Protein AF-A0A382MZS7-F1 (afdb_monomer_lite)

Organism: NCBI:txid408172

Radius of gyration: 12.89 Å; chains: 1; bounding box: 26×27×37 Å

pLDDT: mean 93.7, std 4.85, range [61.19, 98.0]

Structure (mmCIF, N/CA/C/O backbone):
data_AF-A0A382MZS7-F1
#
_entry.id   AF-A0A382MZS7-F1
#
loop_
_atom_site.group_PDB
_atom_site.id
_atom_site.type_symbol
_atom_site.label_atom_id
_atom_site.label_alt_id
_atom_site.label_comp_id
_atom_site.label_asym_id
_atom_site.label_entity_id
_atom_site.label_seq_id
_atom_site.pdbx_PDB_ins_code
_atom_site.Cartn_x
_atom_site.Cartn_y
_atom_site.Cartn_z
_atom_site.occupancy
_atom_site.B_iso_or_equiv
_atom_site.auth_seq_id
_atom_site.auth_comp_id
_atom_site.auth_asym_id
_atom_site.auth_atom_id
_atom_site.pdbx_PDB_model_num
ATOM 1 N N . MET A 1 1 ? 11.030 15.799 -5.101 1.00 61.19 1 MET A N 1
ATOM 2 C CA . MET A 1 1 ? 10.020 14.733 -4.980 1.00 61.19 1 MET A CA 1
ATOM 3 C C . MET A 1 1 ? 9.582 14.449 -6.395 1.00 61.19 1 MET A C 1
ATOM 5 O O . MET A 1 1 ? 9.299 15.412 -7.097 1.00 61.19 1 MET A O 1
ATOM 9 N N . ASP A 1 2 ? 9.695 13.204 -6.835 1.00 88.38 2 ASP A N 1
ATOM 10 C CA . ASP A 1 2 ? 9.243 12.805 -8.169 1.00 88.38 2 ASP A CA 1
ATOM 11 C C . ASP A 1 2 ? 7.704 12.864 -8.245 1.00 88.38 2 ASP A C 1
ATOM 13 O O . ASP A 1 2 ? 7.042 12.688 -7.220 1.00 88.38 2 ASP A O 1
ATOM 17 N N . GLU A 1 3 ? 7.127 13.141 -9.418 1.00 90.50 3 GLU A N 1
ATOM 18 C CA . GLU A 1 3 ? 5.666 13.268 -9.587 1.00 90.50 3 GLU A CA 1
ATOM 19 C C . GLU A 1 3 ? 4.947 11.976 -9.172 1.00 90.50 3 GLU A C 1
ATOM 21 O O . GLU A 1 3 ? 3.983 12.012 -8.403 1.00 90.50 3 GLU A O 1
ATOM 26 N N . THR A 1 4 ? 5.503 10.829 -9.569 1.00 91.62 4 THR A N 1
ATOM 27 C CA . THR A 1 4 ? 5.011 9.494 -9.210 1.00 91.62 4 THR A CA 1
ATOM 28 C C . THR A 1 4 ? 4.991 9.299 -7.698 1.00 91.62 4 THR A C 1
ATOM 30 O O . THR A 1 4 ? 4.003 8.817 -7.150 1.00 91.62 4 THR A O 1
ATOM 33 N N . GLN A 1 5 ? 6.050 9.729 -6.996 1.00 93.88 5 GLN A N 1
ATOM 34 C CA . GLN A 1 5 ? 6.116 9.657 -5.531 1.00 93.88 5 GLN A CA 1
ATOM 35 C C . GLN A 1 5 ? 5.006 10.469 -4.859 1.00 93.88 5 GLN A C 1
ATOM 37 O O . GLN A 1 5 ? 4.470 10.032 -3.840 1.00 93.88 5 GLN A O 1
ATOM 42 N N . GLY A 1 6 ? 4.676 11.644 -5.402 1.00 95.06 6 GLY A N 1
ATOM 43 C CA . GLY A 1 6 ? 3.570 12.467 -4.914 1.00 95.06 6 GLY A CA 1
ATOM 44 C C . GLY A 1 6 ? 2.227 11.757 -5.075 1.00 95.06 6 GLY A C 1
ATOM 45 O O . GLY A 1 6 ? 1.500 11.593 -4.100 1.00 95.06 6 GLY A O 1
ATOM 46 N N . LEU A 1 7 ? 1.951 11.244 -6.277 1.00 95.06 7 LEU A N 1
ATOM 47 C CA . LEU A 1 7 ? 0.702 10.547 -6.591 1.00 95.06 7 LEU A CA 1
ATOM 48 C C . LEU A 1 7 ? 0.484 9.304 -5.720 1.00 95.06 7 LEU A C 1
ATOM 50 O O . LEU A 1 7 ? -0.592 9.149 -5.139 1.00 95.06 7 LEU A O 1
ATOM 54 N N . VAL A 1 8 ? 1.500 8.444 -5.569 1.00 95.88 8 VAL A N 1
ATOM 55 C CA . VAL A 1 8 ? 1.370 7.249 -4.715 1.00 95.88 8 VAL A CA 1
ATOM 56 C C . VAL A 1 8 ? 1.241 7.616 -3.241 1.00 95.88 8 VAL A C 1
ATOM 58 O O . VAL A 1 8 ? 0.487 6.961 -2.527 1.00 95.88 8 VAL A O 1
ATOM 61 N N . SER A 1 9 ? 1.915 8.674 -2.773 1.00 96.88 9 SER A N 1
ATOM 62 C CA . SER A 1 9 ? 1.778 9.137 -1.385 1.00 96.88 9 SER A CA 1
ATOM 63 C C . SER A 1 9 ? 0.353 9.604 -1.106 1.00 96.88 9 SER A C 1
ATOM 65 O O . SER A 1 9 ? -0.223 9.234 -0.083 1.00 96.88 9 SER A O 1
ATOM 67 N N . ASP A 1 10 ? -0.230 10.375 -2.024 1.00 97.62 10 ASP A N 1
ATOM 68 C CA . ASP A 1 10 ? -1.593 10.887 -1.899 1.00 97.62 10 ASP A CA 1
ATOM 69 C C . ASP A 1 10 ? -2.625 9.756 -1.934 1.00 97.62 10 ASP A C 1
ATOM 71 O O . ASP A 1 10 ? -3.525 9.718 -1.094 1.00 97.62 10 ASP A O 1
ATOM 75 N N . ALA A 1 11 ? -2.484 8.810 -2.869 1.00 97.56 11 ALA A N 1
ATOM 76 C CA . ALA A 1 11 ? -3.362 7.645 -2.965 1.00 97.56 11 ALA A CA 1
ATOM 77 C C . ALA A 1 11 ? -3.284 6.775 -1.702 1.00 97.56 11 ALA A C 1
ATOM 79 O O . ALA A 1 11 ? -4.310 6.478 -1.090 1.00 97.56 11 ALA A O 1
ATOM 80 N N . THR A 1 12 ? -2.064 6.451 -1.262 1.00 97.31 12 THR A N 1
ATOM 81 C CA . THR A 1 12 ? -1.819 5.675 -0.039 1.00 97.31 12 THR A CA 1
ATOM 82 C C . THR A 1 12 ? -2.432 6.384 1.170 1.00 97.31 12 THR A C 1
ATOM 84 O O . THR A 1 12 ? -3.128 5.763 1.967 1.00 97.31 12 THR A O 1
ATOM 87 N N . THR A 1 13 ? -2.247 7.703 1.282 1.00 97.62 13 THR A N 1
ATOM 88 C CA . THR A 1 13 ? -2.787 8.492 2.399 1.00 97.62 13 THR A CA 1
ATOM 89 C C . THR A 1 13 ? -4.308 8.431 2.444 1.00 97.62 13 THR A C 1
ATOM 91 O O . THR A 1 13 ? -4.859 8.210 3.517 1.00 97.62 13 THR A O 1
ATOM 94 N N . ARG A 1 14 ? -4.991 8.584 1.302 1.00 98.00 14 ARG A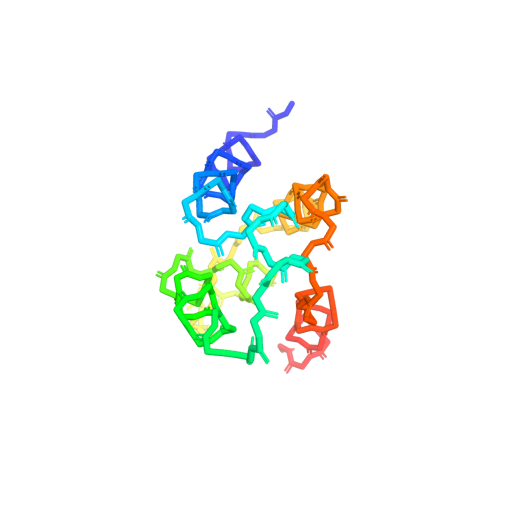 N 1
ATOM 95 C CA . ARG A 1 14 ? -6.461 8.500 1.242 1.00 98.00 14 ARG A CA 1
ATOM 96 C C . ARG A 1 14 ? -6.963 7.123 1.677 1.00 98.00 14 ARG A C 1
ATOM 98 O O . ARG A 1 14 ? -7.815 7.048 2.552 1.00 98.00 14 ARG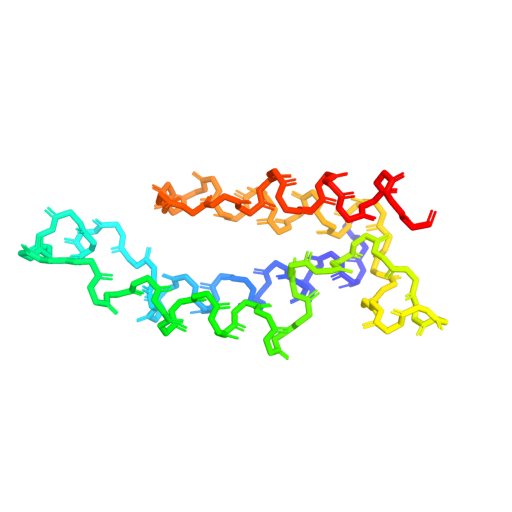 A O 1
ATOM 105 N N . ILE A 1 15 ? -6.365 6.048 1.158 1.00 97.75 15 ILE A N 1
ATOM 106 C CA . ILE A 1 15 ? -6.740 4.674 1.529 1.00 97.75 15 ILE A CA 1
ATOM 107 C C . ILE A 1 15 ? -6.585 4.450 3.038 1.00 97.75 15 ILE A C 1
ATOM 109 O O . ILE A 1 15 ? -7.505 3.960 3.688 1.00 97.75 15 ILE A O 1
ATOM 113 N N . PHE A 1 16 ? -5.452 4.842 3.628 1.00 96.62 16 PHE A N 1
ATOM 114 C CA . PHE A 1 16 ? -5.245 4.669 5.067 1.00 96.62 16 PHE A CA 1
ATOM 115 C C . PHE A 1 16 ? -6.104 5.611 5.925 1.00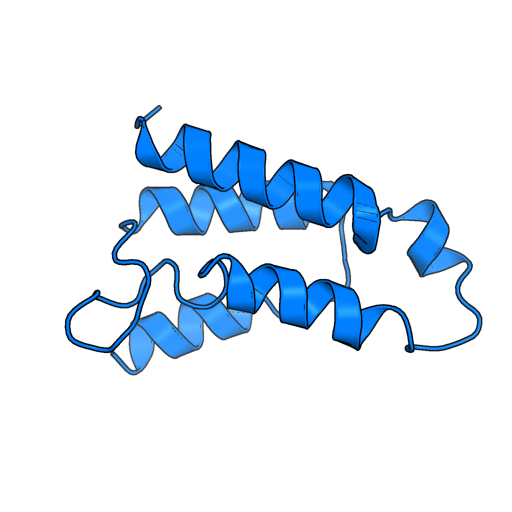 96.62 16 PHE A C 1
ATOM 117 O O . PHE A 1 16 ? -6.463 5.240 7.040 1.00 96.62 16 PHE A O 1
ATOM 124 N N . GLN A 1 17 ? -6.474 6.799 5.442 1.00 95.94 17 GLN A N 1
ATOM 125 C CA . GLN A 1 17 ? -7.434 7.662 6.141 1.00 95.94 17 GLN A CA 1
ATOM 126 C C . GLN A 1 17 ? -8.820 7.024 6.215 1.00 95.94 17 GLN A C 1
ATOM 128 O O . GLN A 1 17 ? -9.437 7.059 7.281 1.00 95.94 17 GLN A O 1
ATOM 133 N N . ASP A 1 18 ? -9.268 6.423 5.114 1.00 95.75 18 ASP A N 1
ATOM 134 C CA . ASP A 1 18 ? -10.613 5.867 4.992 1.00 95.75 18 ASP A CA 1
ATOM 135 C C . ASP A 1 18 ? -10.735 4.482 5.645 1.00 95.75 18 ASP A C 1
ATOM 137 O O . ASP A 1 18 ? -11.735 4.190 6.298 1.00 95.75 18 ASP A O 1
ATOM 141 N N . LEU A 1 19 ? -9.712 3.633 5.494 1.00 95.50 19 LEU A N 1
ATOM 142 C CA . LEU A 1 19 ? -9.775 2.207 5.844 1.00 95.50 19 LEU A CA 1
ATOM 143 C C . LEU A 1 19 ? -8.744 1.773 6.897 1.00 95.50 19 LEU A C 1
ATOM 145 O O . LEU A 1 19 ? -8.869 0.698 7.474 1.00 95.50 19 LEU A O 1
ATOM 149 N N . GLY A 1 20 ? -7.716 2.586 7.146 1.00 93.00 20 GLY A N 1
ATOM 150 C CA . GLY A 1 20 ? -6.548 2.232 7.959 1.00 93.00 20 GLY A CA 1
ATOM 151 C C . GLY A 1 20 ? -6.321 3.140 9.169 1.00 93.00 20 GLY A C 1
ATOM 152 O O . GLY A 1 20 ? -5.200 3.227 9.671 1.00 93.00 20 GLY A O 1
ATOM 153 N N . ASN A 1 21 ? -7.357 3.846 9.632 1.00 89.81 21 ASN A N 1
ATOM 154 C CA . ASN A 1 21 ? -7.239 4.794 10.734 1.00 89.81 21 ASN A CA 1
ATOM 155 C C . ASN A 1 21 ? -6.829 4.088 12.052 1.00 89.81 21 ASN A C 1
ATOM 157 O O . ASN A 1 21 ? -7.590 3.250 12.546 1.00 89.81 21 ASN A O 1
ATOM 161 N N . PRO A 1 22 ? -5.706 4.469 12.700 1.00 87.50 22 PRO A N 1
ATOM 162 C CA . PRO A 1 22 ? -5.182 3.743 13.857 1.00 87.50 22 PRO A CA 1
ATOM 163 C C . PRO A 1 22 ? -6.156 3.655 15.038 1.00 87.50 22 PRO A C 1
ATOM 165 O O . PRO A 1 22 ? -6.186 2.648 15.738 1.00 87.50 22 PRO A O 1
ATOM 168 N N . GLN A 1 23 ? -6.974 4.687 15.280 1.00 88.00 23 GLN A N 1
ATOM 169 C CA . GLN A 1 23 ? -7.967 4.645 16.359 1.00 88.00 23 GLN A CA 1
ATOM 170 C C . GLN A 1 23 ? -9.084 3.652 16.049 1.00 88.00 23 GLN A C 1
ATOM 172 O O . GLN A 1 23 ? -9.582 3.000 16.959 1.00 88.00 23 GLN A O 1
ATOM 177 N N . THR A 1 24 ? -9.474 3.534 14.781 1.00 87.75 24 THR A N 1
ATOM 178 C CA . THR A 1 24 ? -10.510 2.585 14.360 1.00 87.75 24 THR A CA 1
ATOM 179 C C . THR A 1 24 ? -9.992 1.158 14.481 1.00 87.75 24 THR A C 1
ATOM 181 O O . THR A 1 24 ? -10.638 0.334 15.118 1.00 87.75 24 THR A O 1
ATOM 184 N N . LEU A 1 25 ? -8.787 0.893 13.967 1.00 90.94 25 LEU A N 1
ATOM 185 C CA . LEU A 1 25 ? -8.183 -0.440 13.996 1.00 90.94 25 LEU A CA 1
ATOM 186 C C . LEU A 1 25 ? -7.905 -0.915 15.428 1.00 90.94 25 LEU A C 1
ATOM 188 O O . LEU A 1 25 ? -8.200 -2.054 15.761 1.00 90.94 25 LEU A O 1
ATOM 192 N N . ASN A 1 26 ? -7.406 -0.037 16.303 1.00 88.94 26 ASN A N 1
ATOM 193 C CA . ASN A 1 26 ? -7.125 -0.398 17.697 1.00 88.94 26 ASN A CA 1
ATOM 194 C C . ASN A 1 26 ? -8.386 -0.678 18.532 1.00 88.94 26 ASN A C 1
ATOM 196 O O . ASN A 1 26 ? -8.281 -1.313 19.578 1.00 88.94 26 ASN A O 1
ATOM 200 N N . ASN A 1 27 ? -9.549 -0.173 18.113 1.00 90.38 27 ASN A N 1
ATOM 201 C CA . ASN A 1 27 ? -10.829 -0.416 18.781 1.00 90.38 27 ASN A CA 1
ATOM 202 C C . ASN A 1 27 ? -11.666 -1.499 18.083 1.00 90.38 27 ASN A C 1
ATOM 204 O O . ASN A 1 27 ? -12.772 -1.782 18.540 1.00 90.38 27 ASN A O 1
ATOM 208 N N . ALA A 1 28 ? -11.182 -2.072 16.978 1.00 91.00 28 ALA A N 1
ATOM 209 C CA . ALA A 1 28 ? -11.880 -3.150 16.297 1.00 91.00 28 ALA A CA 1
ATOM 210 C C . ALA A 1 28 ? -11.906 -4.397 17.194 1.00 91.00 28 ALA A C 1
ATOM 212 O O . ALA A 1 28 ? -10.892 -4.781 17.776 1.00 91.00 28 ALA A O 1
ATOM 213 N N . GLU A 1 29 ? -13.077 -5.020 17.323 1.00 92.00 29 GLU A N 1
ATOM 214 C CA . GLU A 1 29 ? -13.241 -6.253 18.108 1.00 92.00 29 GLU A CA 1
ATOM 215 C C . GLU A 1 29 ? -12.749 -7.493 17.344 1.00 92.00 29 GLU A C 1
ATOM 217 O O . GLU A 1 29 ? -12.499 -8.540 17.943 1.00 92.00 29 GLU A O 1
ATOM 222 N N . ASP A 1 30 ? -12.596 -7.367 16.025 1.00 92.69 30 ASP A N 1
ATOM 223 C CA . ASP A 1 30 ? -12.162 -8.413 15.114 1.00 92.69 30 ASP A CA 1
ATOM 224 C C . ASP A 1 30 ? -11.246 -7.869 13.999 1.00 92.69 30 ASP A C 1
ATOM 226 O O . ASP A 1 30 ? -10.886 -6.692 13.944 1.00 92.69 30 ASP A O 1
ATOM 230 N N . ASP A 1 31 ? -10.858 -8.772 13.102 1.00 92.38 31 ASP A N 1
ATOM 231 C CA . ASP A 1 31 ? -9.928 -8.534 11.999 1.00 92.38 31 ASP A CA 1
ATOM 232 C C . ASP A 1 31 ? -10.636 -8.206 10.665 1.00 92.38 31 ASP A C 1
ATOM 234 O O . ASP A 1 31 ? -9.999 -8.223 9.608 1.00 92.38 31 ASP A O 1
ATOM 238 N N . VAL A 1 32 ? -11.942 -7.901 10.671 1.00 92.75 32 VAL A N 1
ATOM 239 C CA . VAL A 1 32 ? -12.732 -7.690 9.436 1.00 92.75 32 VAL A CA 1
ATOM 240 C C . VAL A 1 32 ? -12.260 -6.464 8.647 1.00 92.75 32 VAL A C 1
ATOM 242 O O . VAL A 1 32 ? -12.431 -6.406 7.435 1.00 92.75 32 VAL A O 1
ATOM 245 N N . TRP A 1 33 ? -11.584 -5.513 9.294 1.00 92.50 33 TRP A N 1
ATOM 246 C CA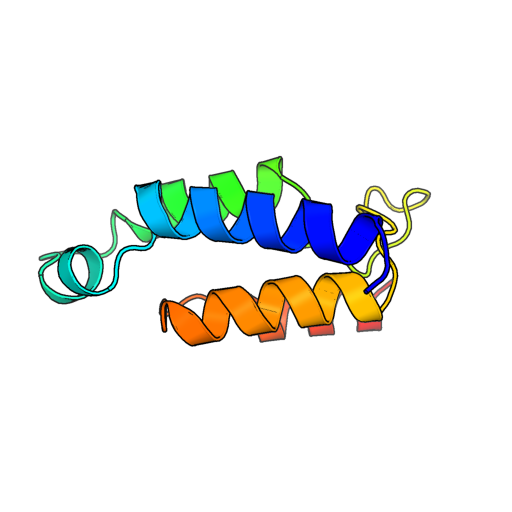 . TRP A 1 33 ? -10.979 -4.341 8.651 1.00 92.50 33 TRP A CA 1
ATOM 247 C C . TRP A 1 33 ? -9.831 -4.683 7.679 1.00 92.50 33 TRP A C 1
ATOM 249 O O . TRP A 1 33 ? -9.485 -3.864 6.827 1.00 92.50 33 TRP A O 1
ATOM 259 N N . ARG A 1 34 ? -9.222 -5.873 7.795 1.00 94.50 34 ARG A N 1
ATOM 260 C CA . ARG A 1 34 ? -8.008 -6.244 7.045 1.00 94.50 34 ARG A CA 1
ATOM 261 C C . ARG A 1 34 ? -8.269 -6.420 5.556 1.00 94.50 34 ARG A C 1
ATOM 263 O O . ARG A 1 34 ? -7.495 -5.920 4.748 1.00 94.50 34 ARG A O 1
ATOM 270 N N . GLU A 1 35 ? -9.340 -7.128 5.211 1.00 95.75 35 GLU A N 1
ATOM 271 C CA . GLU A 1 35 ? -9.719 -7.415 3.824 1.00 95.75 35 GLU A CA 1
ATOM 272 C C . GLU A 1 35 ? -10.020 -6.145 3.007 1.00 95.75 35 GLU A C 1
ATOM 274 O O . GLU A 1 35 ? -9.366 -5.963 1.980 1.00 95.75 35 GLU A O 1
ATOM 279 N N . PRO A 1 36 ? -10.886 -5.211 3.452 1.00 96.06 36 PRO A N 1
ATOM 280 C CA . PRO A 1 36 ? -11.168 -4.007 2.677 1.00 96.06 36 PRO A CA 1
ATOM 281 C C . PRO A 1 36 ? -9.942 -3.100 2.540 1.00 96.06 36 PRO A C 1
ATOM 283 O O . PRO A 1 36 ? -9.708 -2.554 1.462 1.00 96.06 36 PRO A O 1
ATOM 286 N N . LEU A 1 37 ? -9.125 -2.959 3.593 1.00 96.38 37 LEU A N 1
ATOM 287 C CA . LEU A 1 37 ? -7.879 -2.193 3.514 1.00 96.38 37 LEU A CA 1
ATOM 288 C C . LEU A 1 37 ? -6.904 -2.819 2.509 1.00 96.38 37 LEU A C 1
ATOM 290 O O . LEU A 1 37 ? -6.323 -2.106 1.695 1.00 96.38 37 LEU A O 1
ATOM 294 N N . TRP A 1 38 ? -6.718 -4.139 2.565 1.00 97.44 38 TRP A N 1
ATOM 295 C CA . TRP A 1 38 ? -5.788 -4.835 1.681 1.00 97.44 38 TRP A CA 1
ATOM 296 C C . TRP A 1 38 ? -6.242 -4.793 0.222 1.00 97.44 38 TRP A C 1
ATOM 298 O O . TRP A 1 38 ? -5.450 -4.412 -0.637 1.00 97.44 38 TRP A O 1
ATOM 308 N N . SER A 1 39 ? -7.523 -5.069 -0.044 1.00 97.88 39 SER A N 1
ATOM 309 C CA . SER A 1 39 ? -8.096 -4.987 -1.392 1.00 97.88 39 SER A CA 1
ATOM 310 C C . SER A 1 39 ? -7.899 -3.597 -1.990 1.00 97.88 39 SER A C 1
ATOM 312 O O . SER A 1 39 ? -7.449 -3.477 -3.122 1.00 97.88 39 SER A O 1
ATOM 314 N N . ALA A 1 40 ? -8.136 -2.531 -1.218 1.00 98.00 40 ALA A N 1
ATOM 315 C CA . ALA A 1 40 ? -7.936 -1.169 -1.705 1.00 98.00 40 ALA A CA 1
ATOM 316 C C . ALA A 1 40 ? -6.469 -0.868 -2.068 1.00 98.00 40 ALA A C 1
ATOM 318 O O . ALA A 1 40 ? -6.208 -0.133 -3.021 1.00 98.00 40 ALA A O 1
ATOM 319 N N . LEU A 1 41 ? -5.502 -1.425 -1.327 1.00 97.50 41 LEU A N 1
ATOM 320 C CA . LEU A 1 41 ? -4.077 -1.294 -1.646 1.00 97.50 41 LEU A CA 1
ATOM 321 C C . LEU A 1 41 ? -3.703 -2.076 -2.916 1.00 97.50 41 LEU A C 1
ATOM 323 O O . LEU A 1 41 ? -2.908 -1.577 -3.715 1.00 97.50 41 LEU A O 1
ATOM 327 N N . GLU A 1 42 ? -4.259 -3.275 -3.105 1.00 97.06 42 GLU A N 1
ATOM 328 C CA . GLU A 1 42 ? -4.052 -4.101 -4.304 1.00 97.06 42 GLU A CA 1
ATOM 329 C C . GLU A 1 42 ? -4.671 -3.462 -5.549 1.00 97.06 42 GLU A C 1
ATOM 331 O O . GLU A 1 42 ? -3.982 -3.299 -6.554 1.00 97.06 42 GLU A O 1
ATOM 336 N N . ASP A 1 43 ? -5.924 -3.014 -5.459 1.00 96.81 43 ASP A N 1
ATOM 337 C CA . ASP A 1 43 ? -6.649 -2.355 -6.550 1.00 96.81 43 ASP A CA 1
ATOM 338 C C . ASP A 1 43 ? -5.953 -1.061 -7.002 1.00 96.81 43 ASP A C 1
ATOM 340 O O . ASP A 1 43 ? -5.993 -0.690 -8.177 1.00 96.81 43 ASP A O 1
ATOM 344 N N . ALA A 1 44 ? -5.275 -0.376 -6.077 1.00 96.25 44 ALA A N 1
ATOM 345 C CA . ALA A 1 44 ? -4.467 0.805 -6.362 1.00 96.25 44 ALA A CA 1
ATOM 346 C C . ALA A 1 44 ? -3.044 0.484 -6.873 1.00 96.25 44 ALA A C 1
ATOM 348 O O . ALA A 1 44 ? -2.274 1.409 -7.136 1.00 96.25 44 ALA A O 1
ATOM 349 N N . GLY A 1 45 ? -2.664 -0.795 -6.983 1.00 95.75 45 GLY A N 1
ATOM 350 C CA . GLY A 1 45 ? -1.329 -1.235 -7.409 1.00 95.75 45 GLY A CA 1
ATOM 351 C C . GLY A 1 45 ? -0.217 -0.950 -6.393 1.00 95.75 45 GLY A C 1
ATOM 352 O O . GLY A 1 45 ? 0.968 -0.984 -6.724 1.00 95.75 45 GLY A O 1
ATOM 353 N N . LEU A 1 46 ? -0.565 -0.644 -5.140 1.00 96.75 46 LEU A N 1
ATOM 354 C CA . LEU A 1 46 ? 0.397 -0.225 -4.116 1.00 96.75 46 LEU A CA 1
ATOM 355 C C . LEU A 1 46 ? 1.162 -1.408 -3.515 1.00 96.75 46 LEU A C 1
ATOM 357 O O . LEU A 1 46 ? 2.273 -1.225 -3.021 1.00 96.75 46 LEU A O 1
ATOM 361 N N . THR A 1 47 ? 0.605 -2.618 -3.585 1.00 96.94 47 THR A N 1
ATOM 362 C CA . THR A 1 47 ? 1.273 -3.866 -3.171 1.00 96.94 47 THR A CA 1
ATOM 363 C C . THR A 1 47 ? 2.296 -4.361 -4.199 1.00 96.94 47 THR A C 1
ATOM 365 O O . THR A 1 47 ? 3.195 -5.134 -3.861 1.00 96.94 47 THR A O 1
ATOM 368 N N . THR A 1 48 ? 2.210 -3.882 -5.442 1.00 96.69 48 THR A N 1
ATOM 369 C CA . THR A 1 48 ? 3.087 -4.237 -6.569 1.00 96.69 48 THR A CA 1
ATOM 370 C C . THR A 1 48 ? 3.862 -3.024 -7.094 1.00 96.69 48 THR A C 1
ATOM 372 O O . THR A 1 48 ? 4.342 -3.030 -8.225 1.00 96.69 48 THR A O 1
ATOM 375 N N . ALA A 1 49 ? 4.035 -1.981 -6.269 1.00 96.19 49 ALA A N 1
ATOM 376 C CA . ALA A 1 49 ? 4.648 -0.711 -6.671 1.00 96.19 49 ALA A CA 1
ATOM 377 C C . ALA A 1 49 ? 6.057 -0.853 -7.277 1.00 96.19 49 ALA A C 1
ATOM 379 O O . ALA A 1 49 ? 6.458 -0.043 -8.113 1.00 96.19 49 ALA A O 1
ATOM 380 N N . TRP A 1 50 ? 6.813 -1.864 -6.842 1.00 96.06 50 TRP A N 1
ATOM 381 C CA . TRP A 1 50 ? 8.160 -2.149 -7.338 1.00 96.06 50 TRP A CA 1
ATOM 382 C C . TRP A 1 50 ? 8.220 -3.140 -8.498 1.00 96.06 50 TRP A C 1
ATOM 384 O O . TRP A 1 50 ? 9.300 -3.275 -9.052 1.00 96.06 50 TRP A O 1
ATOM 394 N N . VAL A 1 51 ? 7.101 -3.769 -8.865 1.00 96.31 51 VAL A N 1
ATOM 395 C CA . VAL A 1 51 ? 7.021 -4.746 -9.960 1.00 96.31 51 VAL A CA 1
ATOM 396 C C . VAL A 1 51 ? 6.806 -4.023 -11.287 1.00 96.31 51 VAL A C 1
ATOM 398 O O . VAL A 1 51 ? 5.985 -3.105 -11.345 1.00 96.31 51 VAL A O 1
ATOM 401 N N . SER A 1 52 ? 7.502 -4.423 -12.352 1.00 94.50 52 SER A N 1
ATOM 402 C CA . SER A 1 52 ? 7.298 -3.909 -13.714 1.00 94.50 52 SER A CA 1
ATOM 403 C C . SER A 1 52 ? 5.882 -4.132 -14.241 1.00 94.50 52 SER A C 1
ATOM 405 O O . SER A 1 52 ? 5.188 -5.089 -13.897 1.00 94.50 52 SER A O 1
ATOM 407 N N . ASP A 1 53 ? 5.462 -3.243 -15.136 1.00 92.62 53 ASP A N 1
ATOM 408 C CA . ASP A 1 53 ? 4.187 -3.328 -15.846 1.00 92.62 53 ASP A CA 1
ATOM 409 C C . ASP A 1 53 ? 4.107 -4.541 -16.789 1.00 92.62 53 ASP A C 1
ATOM 411 O O . ASP A 1 53 ? 3.034 -5.129 -16.938 1.00 92.62 53 ASP A O 1
ATOM 415 N N . GLU A 1 54 ? 5.234 -4.987 -17.354 1.00 93.88 54 GLU A N 1
ATOM 416 C CA . GLU A 1 54 ? 5.335 -6.224 -18.145 1.00 93.88 54 GLU A CA 1
ATOM 417 C C . GLU A 1 54 ? 4.888 -7.474 -17.364 1.00 93.88 54 GLU A C 1
ATOM 419 O O . GLU A 1 54 ? 4.355 -8.418 -17.952 1.00 93.88 54 GLU A O 1
ATOM 424 N N . LEU A 1 55 ? 5.058 -7.463 -16.039 1.00 92.75 55 LEU A N 1
ATOM 425 C CA . LEU A 1 55 ? 4.649 -8.532 -15.124 1.00 92.75 55 LEU A CA 1
ATOM 426 C C . LEU A 1 55 ? 3.341 -8.213 -14.377 1.00 92.75 55 LEU A C 1
ATOM 428 O O . LEU A 1 55 ? 2.972 -8.916 -13.437 1.00 92.75 55 LEU A O 1
ATOM 432 N N . GLY A 1 56 ? 2.611 -7.179 -14.808 1.00 90.25 56 GLY A N 1
ATOM 433 C CA . GLY A 1 56 ? 1.338 -6.761 -14.210 1.00 90.25 56 GLY A CA 1
ATOM 434 C C . GLY A 1 56 ? 1.478 -5.925 -12.933 1.00 90.25 56 GLY A C 1
ATOM 435 O O . GLY A 1 56 ? 0.508 -5.771 -12.192 1.00 90.25 56 GLY A O 1
ATOM 436 N N . GLY A 1 57 ? 2.673 -5.402 -12.658 1.00 93.19 57 GLY A N 1
ATOM 437 C CA . GLY A 1 57 ? 2.950 -4.466 -11.576 1.00 93.19 57 GLY A CA 1
ATOM 438 C C . GLY A 1 57 ? 2.676 -3.005 -11.931 1.00 93.19 57 GLY A C 1
ATOM 439 O O . GLY A 1 57 ? 2.278 -2.675 -13.046 1.00 93.19 57 GLY A O 1
ATOM 440 N N . ALA A 1 58 ? 2.898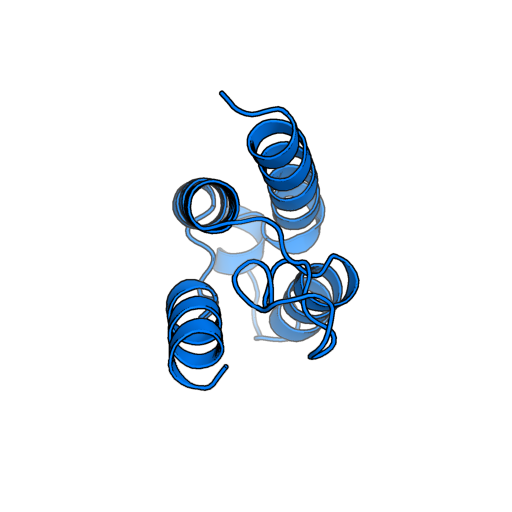 -2.105 -10.970 1.00 92.69 58 ALA A N 1
ATOM 441 C CA . ALA A 1 58 ? 2.653 -0.675 -11.173 1.00 92.69 58 ALA A CA 1
ATOM 442 C C . ALA A 1 58 ? 3.853 0.089 -11.769 1.00 92.69 58 ALA A C 1
ATOM 444 O O . ALA A 1 58 ? 3.706 1.254 -12.135 1.00 92.69 58 ALA A O 1
ATOM 445 N N . GLY A 1 59 ? 5.044 -0.518 -11.828 1.00 91.75 59 GLY A N 1
ATOM 446 C CA . GLY A 1 59 ? 6.241 0.062 -12.447 1.00 91.75 59 GLY A CA 1
ATOM 447 C C . GLY A 1 59 ? 6.697 1.397 -11.842 1.00 91.75 59 GLY A C 1
ATOM 448 O O . GLY A 1 59 ? 7.394 2.167 -12.499 1.00 91.75 59 GLY A O 1
ATOM 449 N N . ALA A 1 60 ? 6.314 1.708 -10.599 1.00 89.06 60 ALA A N 1
ATOM 450 C CA . ALA A 1 60 ? 6.410 3.058 -10.031 1.00 89.06 60 ALA A CA 1
ATOM 451 C C . ALA A 1 60 ? 7.842 3.466 -9.617 1.00 89.06 60 ALA A C 1
ATOM 453 O O . ALA A 1 60 ? 8.096 4.604 -9.212 1.00 89.06 60 ALA A O 1
ATOM 454 N N . GLY A 1 61 ? 8.799 2.542 -9.717 1.00 91.12 61 GLY A N 1
ATOM 455 C CA . GLY A 1 61 ? 10.196 2.748 -9.354 1.00 91.12 61 GLY A CA 1
ATOM 456 C C . GLY A 1 61 ? 10.450 2.715 -7.843 1.00 91.12 61 GLY A C 1
ATOM 457 O O . GLY A 1 61 ? 9.550 2.832 -7.006 1.00 91.12 61 GLY A O 1
ATOM 458 N N . ILE A 1 62 ? 11.726 2.570 -7.466 1.00 92.19 62 ILE A N 1
ATOM 459 C CA . ILE A 1 62 ? 12.111 2.303 -6.069 1.00 92.19 62 ILE A CA 1
ATOM 460 C C . ILE A 1 62 ? 11.648 3.409 -5.105 1.00 92.19 62 ILE A C 1
ATOM 462 O O . ILE A 1 62 ? 11.160 3.137 -4.006 1.00 92.19 62 ILE A O 1
ATOM 466 N N . GLY A 1 63 ? 11.743 4.668 -5.542 1.00 95.12 63 GLY A N 1
ATOM 467 C CA . GLY A 1 63 ? 11.372 5.828 -4.744 1.00 95.12 63 GLY A CA 1
ATOM 468 C C . GLY A 1 63 ? 9.878 5.893 -4.431 1.00 95.12 63 GLY A C 1
ATOM 469 O O . GLY A 1 63 ? 9.524 6.367 -3.351 1.00 95.12 63 GLY A O 1
ATOM 470 N N . ALA A 1 64 ? 9.013 5.436 -5.339 1.00 94.56 64 ALA A N 1
ATOM 471 C CA . ALA A 1 64 ? 7.570 5.432 -5.131 1.00 94.56 64 ALA A CA 1
ATOM 472 C C . ALA A 1 64 ? 7.164 4.387 -4.090 1.00 94.56 64 ALA A C 1
ATOM 474 O O . ALA A 1 64 ? 6.464 4.734 -3.143 1.00 94.56 64 ALA A O 1
ATOM 475 N N . GLY A 1 65 ? 7.680 3.155 -4.162 1.00 95.62 65 GLY A N 1
ATOM 476 C CA . GLY A 1 65 ? 7.367 2.158 -3.128 1.00 95.62 65 GLY A CA 1
ATOM 477 C C . GLY A 1 65 ? 7.877 2.556 -1.735 1.00 95.62 65 GLY A C 1
ATOM 478 O O . GLY A 1 65 ? 7.166 2.372 -0.751 1.00 95.62 65 GLY A O 1
ATOM 479 N N . PHE A 1 66 ? 9.025 3.238 -1.613 1.00 96.62 66 PHE A N 1
ATOM 480 C CA . PHE A 1 66 ? 9.416 3.819 -0.317 1.00 96.62 66 PHE A CA 1
ATOM 481 C C . PHE A 1 66 ? 8.482 4.940 0.155 1.00 96.62 66 PHE A C 1
ATOM 483 O O . PHE A 1 66 ? 8.297 5.110 1.360 1.00 96.62 66 PHE A O 1
ATOM 490 N N . ALA A 1 67 ? 7.888 5.707 -0.761 1.00 96.75 67 ALA A N 1
ATOM 491 C CA . ALA A 1 67 ? 6.897 6.716 -0.409 1.00 96.75 67 ALA A CA 1
ATOM 492 C C . ALA A 1 67 ? 5.611 6.068 0.142 1.00 96.75 67 ALA A C 1
ATOM 494 O O . ALA A 1 67 ? 5.111 6.511 1.176 1.00 96.75 67 ALA A O 1
ATOM 495 N N . VAL A 1 68 ? 5.162 4.958 -0.459 1.00 96.44 68 VAL A N 1
ATOM 496 C CA . VAL A 1 68 ? 4.068 4.114 0.061 1.00 96.44 68 VAL A CA 1
ATOM 497 C C . VAL A 1 68 ? 4.381 3.632 1.481 1.00 96.44 68 VAL A C 1
ATOM 499 O O . VAL A 1 68 ? 3.593 3.857 2.401 1.00 96.44 68 VAL A O 1
ATOM 502 N N . LEU A 1 69 ? 5.564 3.045 1.700 1.00 96.69 69 LEU A N 1
ATOM 503 C CA . LEU A 1 69 ? 5.975 2.548 3.021 1.00 96.69 69 LEU A CA 1
ATOM 504 C C . LEU A 1 69 ? 6.091 3.652 4.070 1.00 96.69 69 LEU A C 1
ATOM 506 O O . LEU A 1 69 ? 5.769 3.437 5.239 1.00 96.69 69 LEU A O 1
ATOM 510 N N . ARG A 1 70 ? 6.513 4.852 3.662 1.00 96.38 70 ARG A N 1
ATOM 511 C CA . ARG A 1 70 ? 6.564 6.007 4.555 1.00 96.38 70 ARG A CA 1
ATOM 512 C C . ARG A 1 70 ? 5.176 6.375 5.067 1.00 96.38 70 ARG A C 1
ATOM 514 O O . ARG A 1 70 ? 5.040 6.628 6.260 1.00 96.38 70 ARG A O 1
ATOM 521 N N . VAL A 1 71 ? 4.174 6.405 4.189 1.00 96.25 71 VAL A N 1
ATOM 522 C CA . VAL A 1 71 ? 2.786 6.678 4.581 1.00 96.25 71 VAL A CA 1
ATOM 523 C C . VAL A 1 71 ? 2.248 5.541 5.444 1.00 96.25 71 VAL A C 1
ATOM 525 O O . VAL A 1 71 ? 1.755 5.806 6.533 1.00 96.25 71 VAL A O 1
ATOM 528 N N . ALA A 1 72 ? 2.423 4.279 5.044 1.00 95.25 72 ALA A N 1
ATOM 529 C CA . ALA A 1 72 ? 1.981 3.134 5.846 1.00 95.25 72 ALA A CA 1
ATOM 530 C C . ALA A 1 72 ? 2.533 3.183 7.287 1.00 95.25 72 ALA A C 1
ATOM 532 O O . ALA A 1 72 ? 1.792 2.996 8.253 1.00 95.25 72 ALA A O 1
ATOM 533 N N . GLY A 1 73 ? 3.811 3.548 7.447 1.00 94.31 73 GLY A N 1
ATOM 534 C CA . GLY A 1 73 ? 4.435 3.747 8.756 1.00 94.31 73 GLY A CA 1
ATOM 535 C C . GLY A 1 73 ? 3.842 4.897 9.584 1.00 94.31 73 GLY A C 1
ATOM 536 O O . GLY A 1 73 ? 3.851 4.817 10.808 1.00 94.31 73 GLY A O 1
ATOM 537 N N . GLN A 1 74 ? 3.294 5.947 8.958 1.00 94.75 74 GLN A N 1
ATOM 538 C CA . GLN A 1 74 ? 2.614 7.046 9.668 1.00 94.75 74 GLN A CA 1
ATOM 539 C C . GLN A 1 74 ? 1.283 6.608 10.282 1.00 94.75 74 GLN A C 1
ATOM 541 O O . GLN A 1 74 ? 0.925 7.079 11.360 1.00 94.75 74 GLN A O 1
ATOM 546 N N . PHE A 1 75 ? 0.563 5.714 9.604 1.00 94.56 75 PHE A N 1
ATOM 547 C CA . PHE A 1 75 ? -0.698 5.160 10.097 1.00 94.56 75 PHE A CA 1
ATOM 548 C C . PHE A 1 75 ? -0.487 3.965 11.030 1.00 94.56 75 PHE A C 1
ATOM 550 O O . PHE A 1 75 ? -1.413 3.583 11.738 1.00 94.56 75 PHE A O 1
ATOM 557 N N . ALA A 1 76 ? 0.727 3.400 11.062 1.00 91.19 76 ALA A N 1
ATOM 558 C CA . ALA A 1 76 ? 1.091 2.253 11.892 1.00 91.19 76 ALA A CA 1
ATOM 559 C C . ALA A 1 76 ? 0.105 1.074 11.755 1.00 91.19 76 ALA A C 1
ATOM 561 O O . ALA A 1 76 ? -0.135 0.337 12.711 1.00 91.19 76 ALA A O 1
ATOM 562 N N . ALA A 1 77 ? -0.486 0.914 10.568 1.00 83.25 77 ALA A N 1
ATOM 563 C CA . ALA A 1 77 ? -1.445 -0.146 10.304 1.00 83.25 77 ALA A CA 1
ATOM 564 C C . ALA A 1 77 ? -0.732 -1.512 10.318 1.00 83.25 77 ALA A C 1
ATOM 566 O O . ALA A 1 77 ? 0.318 -1.646 9.681 1.00 83.25 77 ALA A O 1
ATOM 567 N N . PRO A 1 78 ? -1.279 -2.540 10.993 1.00 86.44 78 PRO A N 1
ATOM 568 C CA . PRO A 1 78 ? -0.640 -3.846 11.108 1.00 86.44 78 PRO A CA 1
ATOM 569 C C . PRO A 1 78 ? -0.882 -4.700 9.851 1.00 86.44 78 PRO A C 1
ATOM 571 O O . PRO A 1 78 ? -1.536 -5.741 9.892 1.00 86.44 78 PRO A O 1
ATOM 574 N N . VAL A 1 79 ? -0.355 -4.241 8.714 1.00 92.06 79 VAL A N 1
ATOM 575 C CA . VAL A 1 79 ? -0.387 -4.937 7.418 1.00 92.06 79 VAL A CA 1
ATOM 576 C C . VAL A 1 79 ? 1.032 -5.212 6.921 1.00 92.06 79 VAL A C 1
ATOM 578 O O . VAL A 1 79 ? 1.932 -4.399 7.115 1.00 92.06 79 VAL A O 1
ATOM 581 N N . ALA A 1 80 ? 1.229 -6.342 6.240 1.00 94.75 80 ALA A N 1
ATOM 582 C CA . ALA A 1 80 ? 2.539 -6.812 5.771 1.00 94.75 80 ALA A CA 1
ATOM 583 C C . ALA A 1 80 ? 2.998 -6.128 4.464 1.00 94.75 80 ALA A C 1
ATOM 585 O O . ALA A 1 80 ? 3.520 -6.771 3.557 1.00 94.75 80 ALA A O 1
ATOM 586 N N . LEU A 1 81 ? 2.746 -4.823 4.316 1.00 95.94 81 LEU A N 1
ATOM 587 C CA . LEU A 1 81 ? 2.958 -4.114 3.049 1.00 95.94 81 LEU A CA 1
ATOM 588 C C . LEU A 1 81 ? 4.445 -4.023 2.670 1.00 95.94 81 LEU A C 1
ATOM 590 O O . LEU A 1 81 ? 4.786 -4.125 1.494 1.00 95.94 81 LEU A O 1
ATOM 594 N N . ALA A 1 82 ? 5.330 -3.861 3.658 1.00 96.25 82 ALA A N 1
ATOM 595 C CA . ALA A 1 82 ? 6.776 -3.831 3.438 1.00 96.25 82 ALA A CA 1
ATOM 596 C C . ALA A 1 82 ? 7.303 -5.185 2.967 1.00 96.25 82 ALA A C 1
ATOM 598 O O . ALA A 1 82 ? 8.064 -5.25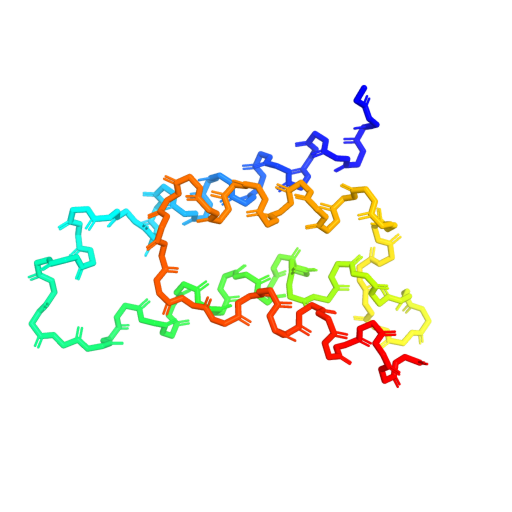2 2.002 1.00 96.25 82 ALA A O 1
ATOM 599 N N . GLU A 1 83 ? 6.868 -6.256 3.622 1.00 97.44 83 GLU A N 1
ATOM 600 C CA . GLU A 1 83 ? 7.217 -7.625 3.283 1.00 97.44 83 GLU A CA 1
ATOM 601 C C . GLU A 1 83 ? 6.687 -7.998 1.898 1.00 97.44 83 GLU A C 1
ATOM 603 O O . GLU A 1 83 ? 7.438 -8.559 1.106 1.00 97.44 83 GLU A O 1
ATOM 608 N N . THR A 1 84 ? 5.441 -7.638 1.574 1.00 97.12 84 THR A N 1
ATOM 609 C CA . THR A 1 84 ? 4.846 -7.886 0.254 1.00 97.12 84 THR A CA 1
ATOM 610 C C . THR A 1 84 ? 5.587 -7.142 -0.848 1.00 97.12 84 THR A C 1
ATOM 612 O O . THR A 1 84 ? 5.946 -7.759 -1.848 1.00 97.12 84 THR A O 1
ATOM 615 N N . LEU A 1 85 ? 5.877 -5.850 -0.667 1.00 96.31 85 LEU A N 1
ATOM 616 C CA . LEU A 1 85 ? 6.641 -5.082 -1.651 1.00 96.31 85 LEU A CA 1
ATOM 617 C C . LEU A 1 85 ? 8.037 -5.671 -1.863 1.00 96.31 85 LEU A C 1
ATOM 619 O O . LEU A 1 85 ? 8.458 -5.858 -3.003 1.00 96.31 85 LEU A O 1
ATOM 623 N N . LEU A 1 86 ? 8.740 -6.008 -0.779 1.00 96.38 86 LEU A N 1
ATOM 624 C CA . LEU A 1 86 ? 10.074 -6.597 -0.852 1.00 96.38 86 LEU A CA 1
ATOM 625 C C . LEU A 1 86 ? 10.064 -7.977 -1.521 1.00 96.38 86 LEU A C 1
ATOM 627 O O . LEU A 1 86 ? 10.937 -8.258 -2.338 1.00 96.38 86 LEU A O 1
ATOM 631 N N . ALA A 1 87 ? 9.097 -8.830 -1.178 1.00 96.62 87 ALA A N 1
ATOM 632 C CA . ALA A 1 87 ? 8.952 -10.152 -1.775 1.00 96.62 87 ALA A CA 1
ATOM 633 C C . ALA A 1 87 ? 8.671 -10.050 -3.277 1.00 96.62 87 ALA A C 1
ATOM 635 O O . ALA A 1 87 ? 9.323 -10.731 -4.061 1.00 96.62 87 ALA A O 1
ATOM 636 N N . ASN A 1 88 ? 7.761 -9.160 -3.671 1.00 94.81 88 ASN A N 1
ATOM 637 C CA . ASN A 1 88 ? 7.427 -8.918 -5.068 1.00 94.81 88 ASN A CA 1
ATOM 638 C C . ASN A 1 88 ? 8.628 -8.393 -5.864 1.00 94.81 88 ASN A C 1
ATOM 640 O O . ASN A 1 88 ? 8.914 -8.916 -6.930 1.00 94.81 88 ASN A O 1
ATOM 644 N N . TRP A 1 89 ? 9.382 -7.435 -5.318 1.00 94.00 89 TRP A N 1
ATOM 645 C CA . TRP A 1 89 ? 10.605 -6.933 -5.955 1.00 94.00 89 TRP A CA 1
ATOM 646 C C . TRP A 1 89 ? 11.702 -7.999 -6.099 1.00 94.00 89 TRP A C 1
ATOM 648 O O . TRP A 1 89 ? 12.477 -7.966 -7.048 1.00 94.00 89 TRP A O 1
ATOM 658 N N . LEU A 1 90 ? 11.801 -8.935 -5.150 1.00 94.44 90 LEU A N 1
ATOM 659 C CA . LEU A 1 90 ? 12.800 -10.006 -5.196 1.00 94.44 90 LEU A CA 1
ATOM 660 C C . LEU A 1 90 ? 12.439 -11.120 -6.192 1.00 94.44 90 LEU A C 1
ATOM 662 O O . LEU A 1 90 ? 13.339 -11.798 -6.687 1.00 94.44 90 LEU A O 1
ATOM 666 N N . LEU A 1 91 ? 11.143 -11.363 -6.397 1.00 92.19 91 LEU A N 1
ATOM 667 C CA . LEU A 1 91 ? 10.622 -12.444 -7.239 1.00 92.19 91 LEU A CA 1
ATOM 668 C C . LEU A 1 91 ? 10.338 -12.025 -8.683 1.00 92.19 91 LEU A C 1
ATOM 670 O O . LEU A 1 91 ? 10.089 -12.910 -9.501 1.00 92.19 91 LEU A O 1
ATOM 674 N N . GLU A 1 92 ? 10.334 -10.720 -8.955 1.00 77.94 92 GLU A N 1
ATOM 675 C CA . GLU A 1 92 ? 10.211 -10.145 -10.295 1.00 77.94 92 GLU A CA 1
ATOM 676 C C . GLU A 1 92 ? 11.228 -10.720 -11.296 1.00 77.94 92 GLU A C 1
ATOM 678 O O . GLU A 1 92 ? 12.431 -10.825 -10.954 1.00 77.94 92 GLU A O 1
#

Secondary structure (DSSP, 8-state):
--HHHHHHHHHHHHHHHHH--HHHHHT-SSSTTHHHHHHHHHHTT-TTTTS-GGGTS---HHHHHHHHHHHHHHHT----HHHHHHHHHHH-

Foldseek 3Di:
DDPLLVVLLVQLLVLCVVQVALVCVVPDPDDPSVVSSVVSCVVVLLLQCLPDVVVVGPVSDPSNNVSSVVSCVVSVGPDCSVVSNVVNNVVD

Sequence (92 aa):
MDETQGLVSDATTRIFQDLGNPQTLNNAEDDVWREPLWSALEDAGLTTAWVSDELGGAGAGIGAGFAVLRVAGQFAAPVALAETLLANWLLE

InterPro domains:
  IPR009100 Acyl-CoA dehydrogenase/oxidase, N-terminal and middle domain superfamily [SSF56645] (2-85)
  IPR037069 Acyl-CoA dehydrogenase/oxidase, N-terminal domain superfamily [G3DSA:1.10.540.10] (1-92)